Protein AF-A0A7X3GB53-F1 (afdb_monomer_lite)

pLDDT: mean 71.59, std 7.23, range [51.38, 85.38]

Foldseek 3Di:
DVVVLVVLLVVLLVVLLVVLVVVLVVVLVVCVVVVPDPPVSVVVSVVCCVVRSVVSSVVSSVVVVVD

InterPro domains:
  IPR025134 Protein of unknown function DUF4059 [PF13268] (1-67)

Structure (mmCIF, N/CA/C/O backbone):
data_AF-A0A7X3GB53-F1
#
_entry.id   AF-A0A7X3GB53-F1
#
loop_
_atom_site.group_PDB
_atom_site.id
_atom_site.type_symbol
_atom_site.label_atom_id
_atom_site.label_alt_id
_atom_site.label_comp_id
_atom_site.label_asym_id
_atom_site.label_entity_id
_atom_site.label_seq_id
_atom_site.pdbx_PDB_ins_code
_atom_site.Cartn_x
_atom_site.Cartn_y
_atom_site.Cartn_z
_atom_site.occupancy
_atom_site.B_iso_or_equiv
_atom_site.auth_seq_id
_atom_site.auth_comp_id
_atom_site.auth_asym_id
_atom_site.auth_atom_id
_atom_site.pdbx_PDB_model_num
ATOM 1 N N . MET A 1 1 ? 22.009 -3.475 -15.284 1.00 64.69 1 MET A N 1
ATOM 2 C CA . MET A 1 1 ? 21.353 -4.534 -14.485 1.00 64.69 1 MET A CA 1
ATOM 3 C C . MET A 1 1 ? 20.941 -4.072 -13.092 1.00 6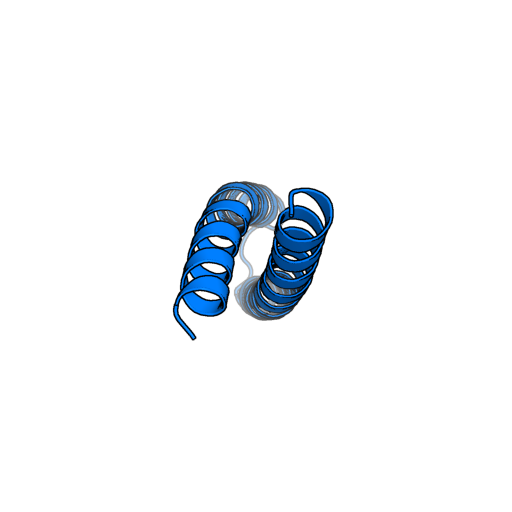4.69 1 MET A C 1
ATOM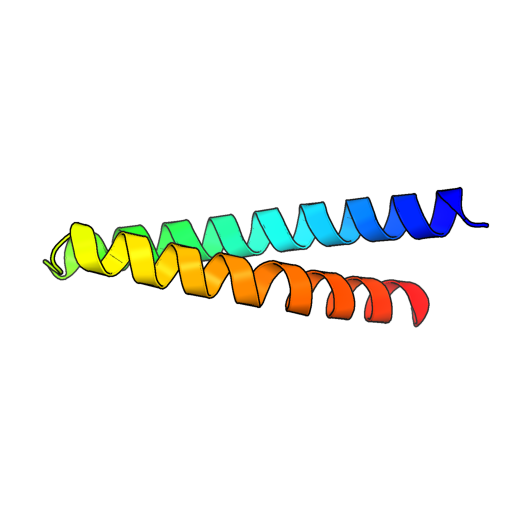 5 O O . MET A 1 1 ? 19.749 -4.076 -12.832 1.00 64.69 1 MET A O 1
ATOM 9 N N . LEU A 1 2 ? 21.857 -3.627 -12.218 1.00 70.38 2 LEU A N 1
ATOM 10 C CA . LEU A 1 2 ? 21.503 -3.237 -10.838 1.00 70.38 2 LEU A CA 1
ATOM 11 C C . LEU A 1 2 ? 20.407 -2.152 -10.771 1.00 70.38 2 LEU A C 1
ATOM 13 O O . LEU A 1 2 ? 19.443 -2.291 -10.030 1.00 70.38 2 LEU A O 1
ATOM 17 N N . ALA A 1 3 ? 20.510 -1.113 -11.606 1.00 71.38 3 ALA A N 1
ATOM 18 C CA . ALA A 1 3 ? 19.529 -0.026 -11.650 1.00 71.38 3 ALA A CA 1
ATOM 19 C C . ALA A 1 3 ? 18.126 -0.479 -12.101 1.00 71.38 3 ALA A C 1
ATOM 21 O O . ALA A 1 3 ? 17.133 0.056 -11.623 1.00 71.38 3 ALA A O 1
ATOM 22 N N . GLN A 1 4 ? 18.032 -1.483 -12.981 1.00 70.06 4 GLN A N 1
ATOM 23 C CA . GLN A 1 4 ? 16.746 -2.038 -13.421 1.00 70.06 4 GLN A CA 1
ATOM 24 C C . GLN A 1 4 ? 16.093 -2.874 -12.317 1.00 70.06 4 GLN A C 1
ATOM 26 O O . GLN A 1 4 ? 14.907 -2.715 -12.060 1.00 70.06 4 GLN A O 1
ATOM 31 N N . MET A 1 5 ? 16.876 -3.700 -11.618 1.00 72.94 5 MET A N 1
ATOM 32 C CA . MET A 1 5 ? 16.406 -4.462 -10.452 1.00 72.94 5 MET A CA 1
ATOM 33 C C . MET A 1 5 ? 15.917 -3.533 -9.334 1.00 72.94 5 MET A C 1
ATOM 35 O O . MET A 1 5 ? 14.859 -3.756 -8.754 1.00 72.94 5 MET A O 1
ATOM 39 N N . LEU A 1 6 ? 16.647 -2.443 -9.082 1.00 71.81 6 LEU A N 1
ATOM 40 C CA . LEU A 1 6 ? 16.259 -1.442 -8.093 1.00 71.81 6 LEU A CA 1
ATOM 41 C C . LEU A 1 6 ? 14.980 -0.693 -8.506 1.00 71.81 6 LEU A C 1
ATOM 43 O O . LEU A 1 6 ? 14.112 -0.457 -7.671 1.00 71.81 6 LEU A O 1
ATOM 47 N N . MET A 1 7 ? 14.840 -0.347 -9.789 1.00 77.69 7 MET A N 1
ATOM 48 C CA . MET A 1 7 ? 13.639 0.307 -10.317 1.00 77.69 7 MET A CA 1
ATOM 49 C C . MET A 1 7 ? 12.402 -0.597 -10.201 1.00 77.69 7 MET A C 1
ATOM 51 O O . MET A 1 7 ? 11.357 -0.131 -9.749 1.00 77.69 7 MET A O 1
ATOM 55 N N . LEU A 1 8 ? 12.533 -1.885 -10.539 1.00 76.62 8 LEU A N 1
ATOM 56 C CA . LEU A 1 8 ? 11.466 -2.881 -10.386 1.00 76.62 8 LEU A CA 1
ATOM 57 C C . LEU A 1 8 ? 11.060 -3.054 -8.919 1.00 76.62 8 LEU A C 1
ATOM 59 O O . LEU A 1 8 ? 9.870 -3.065 -8.613 1.00 76.62 8 LEU A O 1
ATOM 63 N N . TYR A 1 9 ? 12.036 -3.106 -8.008 1.00 75.44 9 TYR A N 1
ATOM 64 C CA . TYR A 1 9 ? 11.778 -3.152 -6.570 1.00 75.44 9 TYR A CA 1
ATOM 65 C C . TYR A 1 9 ? 11.055 -1.895 -6.068 1.00 75.44 9 TYR A C 1
ATOM 67 O O . TYR A 1 9 ? 10.103 -1.992 -5.299 1.00 75.44 9 TYR A O 1
ATOM 75 N N . PHE A 1 10 ? 11.454 -0.699 -6.511 1.00 77.12 10 PHE A N 1
ATOM 76 C CA . PHE A 1 10 ? 10.748 0.523 -6.122 1.00 77.12 10 PHE A CA 1
ATOM 77 C C . PHE A 1 10 ? 9.320 0.564 -6.670 1.00 77.12 10 PHE A C 1
ATOM 79 O O . PHE A 1 10 ? 8.420 0.994 -5.951 1.00 77.12 10 PHE A O 1
ATOM 86 N N . GLN A 1 11 ? 9.083 0.082 -7.894 1.00 78.94 11 GLN A N 1
ATOM 87 C CA . GLN A 1 11 ? 7.729 -0.043 -8.441 1.00 78.94 11 GLN A CA 1
ATOM 88 C C . GLN A 1 11 ? 6.882 -1.040 -7.644 1.00 78.94 11 GLN A C 1
ATOM 90 O O . GLN A 1 11 ? 5.763 -0.702 -7.256 1.00 78.94 11 GLN A O 1
ATOM 95 N N . SER A 1 12 ? 7.409 -2.231 -7.341 1.00 76.31 12 SER A N 1
ATOM 96 C CA . SER A 1 12 ? 6.688 -3.228 -6.541 1.00 76.31 12 SER A CA 1
ATOM 97 C C . SER A 1 12 ? 6.398 -2.722 -5.130 1.00 76.31 12 SER A C 1
ATOM 99 O O . SER A 1 12 ? 5.296 -2.921 -4.617 1.00 76.31 12 SER A O 1
ATOM 101 N N . LEU A 1 13 ? 7.347 -2.012 -4.521 1.00 76.06 13 LEU A N 1
ATOM 102 C CA . LEU A 1 13 ? 7.206 -1.416 -3.197 1.00 76.06 13 LEU A CA 1
ATOM 103 C C . LEU A 1 13 ? 6.143 -0.310 -3.176 1.00 76.06 13 LEU A C 1
ATOM 105 O O . LEU A 1 13 ? 5.360 -0.223 -2.232 1.00 76.06 13 LEU A O 1
ATOM 109 N N . LEU A 1 14 ? 6.068 0.512 -4.225 1.00 81.31 14 LEU A N 1
ATOM 110 C CA . LEU A 1 14 ? 5.062 1.571 -4.340 1.00 81.31 14 LEU A CA 1
ATOM 111 C C . L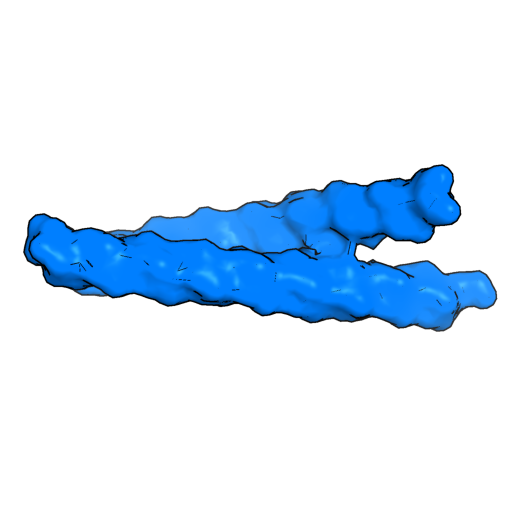EU A 1 14 ? 3.655 0.977 -4.524 1.00 81.31 14 LEU A C 1
ATOM 113 O O . LEU A 1 14 ? 2.715 1.397 -3.848 1.00 81.31 14 LEU A O 1
ATOM 117 N N . VAL A 1 15 ? 3.519 -0.051 -5.368 1.00 79.56 15 VAL A N 1
ATOM 118 C CA . VAL A 1 15 ? 2.243 -0.753 -5.597 1.00 79.56 15 VAL A CA 1
ATOM 119 C C . VAL A 1 15 ? 1.755 -1.452 -4.327 1.00 79.56 15 VAL A C 1
ATOM 121 O O . VAL A 1 15 ? 0.593 -1.306 -3.942 1.00 79.56 15 VAL A O 1
ATOM 124 N N . THR A 1 16 ? 2.637 -2.184 -3.645 1.00 77.69 16 THR A N 1
ATOM 125 C CA . THR A 1 16 ? 2.293 -2.894 -2.402 1.00 77.69 16 THR A CA 1
ATOM 126 C C . THR A 1 16 ? 1.977 -1.931 -1.262 1.00 77.69 16 THR A C 1
ATOM 128 O O . THR A 1 16 ? 0.999 -2.143 -0.549 1.00 77.69 16 THR A O 1
ATOM 131 N N . SER A 1 17 ? 2.725 -0.832 -1.140 1.00 77.00 17 SER A N 1
ATOM 132 C CA . SER A 1 17 ? 2.433 0.261 -0.205 1.00 77.00 17 SER A CA 1
ATOM 133 C C . SER A 1 17 ? 1.033 0.844 -0.421 1.00 77.00 17 SER A C 1
ATOM 135 O O . SER A 1 17 ? 0.257 0.931 0.530 1.00 77.00 17 SER A O 1
ATOM 137 N N . LEU A 1 18 ? 0.667 1.172 -1.666 1.00 84.12 18 LEU A N 1
ATOM 138 C CA . LEU A 1 18 ? -0.663 1.697 -1.999 1.00 84.12 18 LEU A CA 1
ATOM 139 C C . LEU A 1 18 ? -1.782 0.706 -1.653 1.00 84.12 18 LEU A C 1
ATOM 141 O O . LEU A 1 18 ? -2.774 1.096 -1.038 1.00 84.12 18 LEU A O 1
ATOM 145 N N . LEU A 1 19 ? -1.616 -0.572 -2.003 1.00 82.06 19 LEU A N 1
ATOM 146 C CA . LEU A 1 19 ? -2.588 -1.624 -1.684 1.00 82.06 19 LEU A CA 1
ATOM 147 C C . LEU A 1 19 ? -2.787 -1.789 -0.175 1.00 82.06 19 LEU A C 1
ATOM 14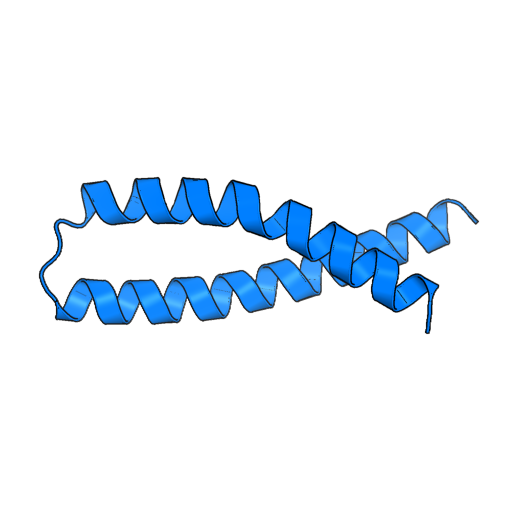9 O O . LEU A 1 19 ? -3.924 -1.830 0.301 1.00 82.06 19 LEU A O 1
ATOM 153 N N . VAL A 1 20 ? -1.691 -1.847 0.585 1.00 80.50 20 VAL A N 1
ATOM 154 C CA . VAL A 1 20 ? -1.744 -1.964 2.047 1.00 80.50 20 VAL A CA 1
ATOM 155 C C . VAL A 1 20 ? -2.345 -0.707 2.671 1.00 80.50 20 VAL A C 1
ATOM 157 O O . VAL A 1 20 ? -3.101 -0.822 3.630 1.00 80.50 20 VAL A O 1
ATOM 160 N N . LEU A 1 21 ? -2.091 0.480 2.116 1.00 82.50 21 LEU A N 1
ATOM 161 C CA . LEU A 1 21 ? -2.691 1.726 2.591 1.00 82.50 21 LEU A CA 1
ATOM 162 C C . LEU A 1 21 ? -4.211 1.719 2.389 1.00 82.50 21 LEU A C 1
ATOM 164 O O . LEU A 1 21 ? -4.944 2.034 3.325 1.00 82.50 21 LEU A O 1
ATOM 168 N N . ILE A 1 22 ? -4.700 1.291 1.222 1.00 85.38 22 ILE A N 1
ATOM 169 C CA . ILE A 1 22 ? -6.142 1.162 0.950 1.00 85.38 22 ILE A CA 1
ATOM 170 C C . ILE A 1 22 ? -6.793 0.173 1.927 1.00 85.38 22 ILE A C 1
ATOM 172 O O . ILE A 1 22 ? -7.820 0.489 2.535 1.00 85.38 22 ILE A O 1
ATOM 176 N N . LEU A 1 23 ? -6.179 -0.997 2.127 1.00 80.19 23 LEU A N 1
ATOM 177 C CA . LEU A 1 23 ? -6.659 -1.992 3.091 1.00 80.19 23 LEU A CA 1
ATOM 178 C C . LEU A 1 23 ? -6.629 -1.446 4.524 1.00 80.19 23 LEU A C 1
ATOM 180 O O . LEU A 1 23 ? -7.611 -1.571 5.253 1.00 80.19 23 LEU A O 1
ATOM 184 N N . GLY A 1 24 ? -5.540 -0.792 4.920 1.00 76.94 24 GLY A N 1
ATOM 185 C CA . GLY A 1 24 ? -5.380 -0.179 6.235 1.00 76.94 24 GLY A CA 1
ATOM 186 C C .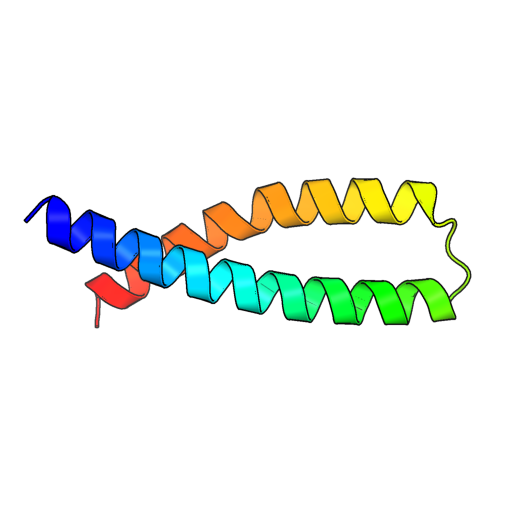 GLY A 1 24 ? -6.440 0.886 6.510 1.00 76.94 24 GLY A C 1
ATOM 187 O O . GLY A 1 24 ? -7.026 0.896 7.591 1.00 76.94 24 GLY A O 1
ATOM 188 N N . VAL A 1 25 ? -6.755 1.729 5.523 1.00 81.38 25 VAL A N 1
ATOM 189 C CA . VAL A 1 25 ? -7.838 2.719 5.610 1.00 81.38 25 VAL A CA 1
ATOM 190 C C . VAL A 1 25 ? -9.195 2.028 5.755 1.00 81.38 25 VAL A C 1
ATOM 192 O O . VAL A 1 25 ? -9.968 2.399 6.639 1.00 81.38 25 VAL A O 1
ATOM 195 N N . TYR A 1 26 ? -9.472 0.990 4.961 1.00 80.81 26 TYR A N 1
ATOM 196 C CA . TYR A 1 26 ? -10.714 0.219 5.064 1.00 80.81 26 TYR A CA 1
ATOM 197 C C . TYR A 1 26 ? -10.910 -0.383 6.467 1.00 80.81 26 TYR A C 1
ATOM 199 O O . TYR A 1 26 ? -11.954 -0.181 7.094 1.00 80.81 26 TYR A O 1
ATOM 207 N N . TYR A 1 27 ? -9.890 -1.059 7.003 1.00 74.75 27 TYR A N 1
ATOM 208 C CA . TYR A 1 27 ? -9.944 -1.640 8.348 1.00 74.75 27 TYR A CA 1
ATOM 209 C C . TYR A 1 27 ? -9.999 -0.578 9.449 1.00 74.75 27 TYR A C 1
ATOM 211 O O . TYR A 1 27 ? -10.680 -0.782 10.454 1.00 74.75 27 TYR A O 1
ATOM 219 N N . TYR A 1 28 ? -9.347 0.571 9.260 1.00 72.94 28 TYR A N 1
ATOM 220 C CA . TYR A 1 28 ? -9.420 1.694 10.193 1.00 72.94 28 TYR A CA 1
ATOM 221 C C . TYR A 1 28 ? -10.843 2.258 10.298 1.00 72.94 28 TYR A C 1
ATOM 223 O O . TYR A 1 28 ? -11.353 2.432 11.408 1.00 72.94 28 TYR A O 1
ATOM 231 N N . PHE A 1 29 ? -11.517 2.485 9.164 1.00 74.62 29 PHE A N 1
ATOM 232 C CA . PHE A 1 29 ? -12.918 2.921 9.143 1.00 74.62 29 PHE A CA 1
ATOM 233 C C . PHE A 1 29 ? -13.852 1.871 9.759 1.00 74.62 29 PHE A C 1
ATOM 235 O O . PHE A 1 29 ? -14.723 2.217 10.561 1.00 74.62 29 PHE A O 1
ATOM 242 N N . GLN A 1 30 ? -13.640 0.586 9.454 1.00 72.44 30 GLN A N 1
ATOM 243 C CA . GLN A 1 30 ? -14.429 -0.500 10.040 1.00 72.44 30 GLN A CA 1
ATOM 244 C C . GLN A 1 30 ? -14.220 -0.607 11.566 1.00 72.44 30 GLN A C 1
ATOM 246 O O . GLN A 1 30 ? -15.172 -0.843 12.311 1.00 72.44 30 GLN A O 1
ATOM 251 N N . GLY A 1 31 ? -12.992 -0.392 12.042 1.00 66.19 31 GLY A N 1
ATOM 252 C CA . GLY A 1 31 ? -12.634 -0.381 13.460 1.00 66.19 31 GLY A CA 1
ATOM 253 C C . GLY A 1 31 ? -13.251 0.773 14.242 1.00 66.19 31 GLY A C 1
ATOM 254 O O . GLY A 1 31 ? -13.771 0.573 15.341 1.00 66.19 31 GLY A O 1
ATOM 255 N N . LEU A 1 32 ? -13.270 1.966 13.640 1.00 65.81 32 LEU A N 1
ATOM 256 C CA . LEU A 1 32 ? -13.935 3.144 14.200 1.00 65.81 32 LEU A CA 1
ATOM 257 C C . LEU A 1 32 ? -15.436 2.908 14.402 1.00 65.81 32 LEU A C 1
ATOM 259 O O . LEU A 1 32 ? -15.981 3.308 15.428 1.00 65.81 32 LEU A O 1
ATOM 263 N N . SER A 1 33 ? -16.085 2.213 13.461 1.00 65.25 33 SER A N 1
ATOM 264 C CA . SER A 1 33 ? -17.508 1.867 13.554 1.00 65.25 33 SER A CA 1
ATOM 265 C C . SER A 1 33 ? -17.825 0.872 14.677 1.00 65.25 33 SER A C 1
ATOM 267 O O . SER A 1 33 ? -18.975 0.808 15.106 1.00 65.25 33 SER A O 1
ATOM 269 N N . LYS A 1 34 ? -16.845 0.088 15.146 1.00 67.12 34 LYS A N 1
ATOM 270 C CA . LYS A 1 34 ? -17.022 -0.934 16.194 1.00 67.12 34 LYS A CA 1
ATOM 271 C C . LYS A 1 34 ? -16.674 -0.444 17.607 1.00 67.12 34 LYS A C 1
ATOM 273 O O . LYS A 1 34 ? -16.784 -1.220 18.549 1.00 67.12 34 LYS A O 1
ATOM 278 N N . GLY A 1 35 ? -16.271 0.820 17.773 1.00 58.06 35 GLY A N 1
ATOM 279 C CA . GLY A 1 35 ? -16.001 1.407 19.094 1.00 58.06 35 GLY A CA 1
ATOM 280 C C . GLY A 1 35 ? -14.727 0.898 19.781 1.00 58.06 35 GLY A C 1
ATOM 281 O O . GLY A 1 35 ? -14.596 1.026 20.994 1.00 58.06 35 GLY A O 1
ATOM 282 N N . ILE A 1 36 ? -13.785 0.326 19.025 1.00 61.50 36 ILE A N 1
ATOM 283 C CA . ILE A 1 36 ? -12.509 -0.174 19.556 1.00 61.50 36 ILE A CA 1
ATOM 284 C C . ILE A 1 36 ? -11.640 1.019 19.986 1.00 61.50 36 ILE A C 1
ATOM 286 O O . ILE A 1 36 ? -11.539 2.017 19.265 1.00 61.50 36 ILE A O 1
ATOM 290 N N . GLU A 1 37 ? -11.002 0.936 21.159 1.00 58.31 37 GLU A N 1
ATOM 291 C CA . GLU A 1 37 ? -10.112 1.987 21.660 1.00 58.31 37 GLU A CA 1
ATOM 292 C C . GLU A 1 37 ? -9.037 2.352 20.619 1.00 58.31 37 GLU A C 1
ATOM 294 O O . GLU A 1 37 ? -8.198 1.541 20.218 1.00 58.31 37 GLU A O 1
ATOM 299 N N . LYS A 1 38 ? -9.035 3.622 20.189 1.00 57.69 38 LYS A N 1
ATOM 300 C CA . LYS A 1 38 ? -8.194 4.141 19.090 1.00 57.69 38 LYS A CA 1
ATOM 301 C C . LYS A 1 38 ? -6.684 3.942 19.292 1.00 57.69 38 LYS A C 1
ATOM 303 O O . LYS A 1 38 ? -5.917 4.091 18.338 1.00 57.69 38 LYS A O 1
ATOM 308 N N . ARG A 1 39 ? -6.234 3.680 20.523 1.00 58.12 39 ARG A N 1
ATOM 309 C CA . ARG A 1 39 ? -4.811 3.636 20.890 1.00 58.12 39 ARG A CA 1
ATOM 310 C C . ARG A 1 39 ? -4.174 2.279 20.585 1.00 58.12 39 ARG A C 1
ATOM 312 O O . ARG A 1 39 ? -3.083 2.248 20.017 1.00 58.12 39 ARG A O 1
ATOM 319 N N . THR A 1 40 ? -4.875 1.196 20.897 1.00 60.66 40 THR A N 1
ATOM 320 C CA . THR A 1 40 ? -4.452 -0.194 20.662 1.00 60.66 40 THR A CA 1
ATOM 321 C C . THR A 1 40 ? -4.475 -0.511 19.169 1.00 60.66 40 THR A C 1
ATOM 323 O O . THR A 1 40 ? -3.477 -0.971 18.618 1.00 60.66 40 THR A O 1
ATOM 326 N N . MET A 1 41 ? -5.536 -0.086 18.473 1.00 62.31 41 MET A N 1
ATOM 327 C CA . MET A 1 41 ? -5.673 -0.279 17.024 1.00 62.31 41 MET A CA 1
ATOM 328 C C . MET A 1 41 ? -4.550 0.367 16.203 1.00 62.31 41 MET A C 1
ATOM 330 O O . MET A 1 41 ? -4.103 -0.198 15.210 1.00 62.31 41 MET A O 1
ATOM 334 N N . ARG A 1 42 ? -4.058 1.546 16.605 1.00 64.56 42 ARG A N 1
ATOM 335 C CA . ARG A 1 42 ? -2.972 2.228 15.881 1.00 64.56 42 ARG A CA 1
ATOM 336 C C . ARG A 1 42 ? -1.651 1.466 15.935 1.00 64.56 42 ARG A C 1
ATOM 338 O O . ARG A 1 42 ? -0.946 1.449 14.933 1.00 64.56 42 ARG A O 1
ATOM 345 N N . HIS A 1 43 ? -1.319 0.864 17.077 1.00 66.50 43 HIS A N 1
ATOM 346 C CA . HIS A 1 43 ? -0.051 0.154 17.251 1.00 66.50 43 HIS A CA 1
ATOM 347 C C . HIS A 1 43 ? -0.070 -1.190 16.527 1.00 66.50 43 HIS A C 1
ATOM 349 O O . HIS A 1 43 ? 0.873 -1.498 15.804 1.00 66.50 43 HIS A O 1
ATOM 355 N N . GLU A 1 44 ? -1.163 -1.944 16.643 1.00 67.12 44 GLU A N 1
ATOM 356 C CA . GLU A 1 44 ? -1.317 -3.226 15.949 1.00 67.12 44 GLU A CA 1
ATOM 357 C C . GLU A 1 44 ? -1.304 -3.056 14.430 1.00 67.12 44 GLU A C 1
ATOM 359 O O . GLU A 1 44 ? -0.589 -3.779 13.738 1.00 67.12 44 GLU A O 1
ATOM 364 N N . VAL A 1 45 ? -2.014 -2.050 13.904 1.00 70.06 45 VAL A N 1
ATOM 365 C CA . VAL A 1 45 ? -2.016 -1.758 12.464 1.00 70.06 45 VAL A CA 1
ATOM 366 C C . VAL A 1 45 ? -0.634 -1.311 11.990 1.00 70.06 45 VAL A C 1
ATOM 368 O O . VAL A 1 45 ? -0.207 -1.741 10.922 1.00 70.06 45 VAL A O 1
ATOM 371 N N . LEU A 1 46 ? 0.103 -0.508 12.766 1.00 69.31 46 LEU A N 1
ATOM 372 C CA . LEU A 1 46 ? 1.474 -0.111 12.416 1.00 69.31 46 LEU A CA 1
ATOM 373 C C . LEU A 1 46 ? 2.427 -1.306 12.376 1.00 69.31 46 LEU A C 1
ATOM 375 O O . LEU A 1 46 ? 3.179 -1.444 11.414 1.00 69.31 46 LEU A O 1
ATOM 379 N N . ILE A 1 47 ? 2.378 -2.174 13.387 1.00 75.56 47 ILE A N 1
ATOM 380 C CA . ILE A 1 47 ? 3.232 -3.365 13.471 1.00 75.56 47 ILE A CA 1
ATOM 381 C C . ILE A 1 47 ? 2.897 -4.336 12.334 1.00 75.56 47 ILE A C 1
ATOM 383 O O . ILE A 1 47 ? 3.799 -4.787 11.627 1.00 75.56 47 ILE A O 1
ATOM 387 N N . ALA A 1 48 ? 1.608 -4.600 12.101 1.00 73.69 48 ALA A N 1
ATOM 388 C CA . ALA A 1 48 ? 1.156 -5.451 11.007 1.00 73.69 48 ALA A CA 1
ATOM 389 C C . ALA A 1 48 ? 1.565 -4.874 9.646 1.00 73.69 48 ALA A C 1
ATOM 391 O O . ALA A 1 48 ? 2.121 -5.593 8.824 1.00 73.69 48 ALA A O 1
ATOM 392 N N . SER A 1 49 ? 1.383 -3.572 9.419 1.00 68.56 49 SER A N 1
ATOM 393 C CA . SER A 1 49 ? 1.785 -2.923 8.163 1.00 68.56 49 SER A CA 1
ATOM 394 C C . SER A 1 49 ? 3.300 -2.985 7.957 1.00 68.56 49 SER A C 1
ATOM 396 O O . SER A 1 49 ? 3.759 -3.302 6.863 1.00 68.56 49 SER A O 1
ATOM 398 N N . CYS A 1 50 ? 4.087 -2.750 9.010 1.00 73.62 50 CYS A N 1
ATOM 399 C CA . CYS A 1 50 ? 5.549 -2.787 8.952 1.00 73.62 50 CYS A CA 1
ATOM 400 C C . CYS A 1 50 ? 6.093 -4.191 8.630 1.00 73.62 50 CYS A C 1
ATOM 402 O O . CYS A 1 50 ? 7.118 -4.309 7.968 1.00 73.62 50 CYS A O 1
ATOM 404 N N . LEU A 1 51 ? 5.395 -5.252 9.046 1.00 77.50 51 LEU A N 1
ATOM 405 C CA . LEU A 1 51 ? 5.750 -6.636 8.712 1.00 77.50 51 LEU A CA 1
ATOM 406 C C . LEU A 1 51 ? 5.231 -7.060 7.331 1.00 77.50 51 LEU A C 1
ATOM 408 O O . LEU A 1 51 ? 5.945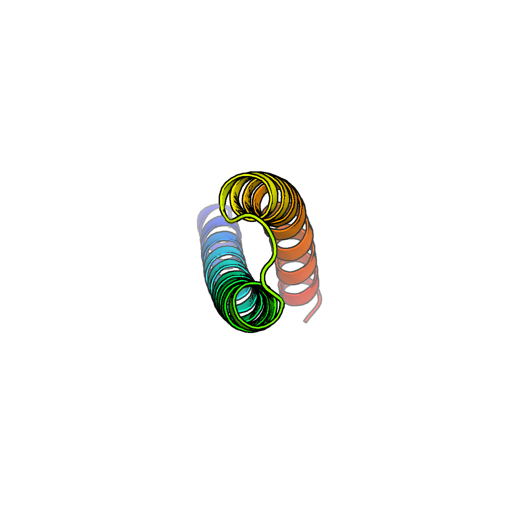 -7.712 6.573 1.00 77.50 51 LEU A O 1
ATOM 412 N N . VAL A 1 52 ? 4.001 -6.683 6.984 1.00 75.56 52 VAL A N 1
ATOM 413 C CA . VAL A 1 52 ? 3.319 -7.133 5.762 1.00 75.56 52 VAL A CA 1
ATOM 414 C C . VAL A 1 52 ? 3.884 -6.452 4.513 1.00 75.56 52 VAL A C 1
ATOM 416 O O . VAL A 1 52 ? 4.086 -7.127 3.506 1.00 75.56 52 VAL A O 1
ATOM 419 N N . ILE A 1 53 ? 4.190 -5.149 4.567 1.00 74.00 53 ILE A N 1
ATOM 420 C CA . ILE A 1 53 ? 4.703 -4.381 3.417 1.00 74.00 53 ILE A CA 1
ATOM 421 C C . ILE A 1 53 ? 6.004 -4.973 2.839 1.00 74.00 53 ILE A C 1
ATOM 423 O O . ILE A 1 53 ? 6.029 -5.236 1.636 1.00 74.00 53 ILE A O 1
ATOM 427 N N . PRO A 1 54 ? 7.075 -5.225 3.618 1.00 72.69 54 PRO A N 1
ATOM 428 C CA . PRO A 1 54 ? 8.305 -5.786 3.063 1.00 72.69 54 PRO A CA 1
ATOM 429 C C . PRO A 1 54 ? 8.104 -7.204 2.515 1.00 72.69 54 PRO A C 1
ATOM 431 O O . PRO A 1 54 ? 8.605 -7.501 1.433 1.00 72.69 54 PRO A O 1
ATOM 434 N N . ILE A 1 55 ? 7.322 -8.056 3.190 1.00 76.88 55 ILE A N 1
ATOM 435 C CA . ILE A 1 55 ? 7.048 -9.430 2.732 1.00 76.88 55 ILE A CA 1
ATOM 436 C C . ILE A 1 55 ? 6.303 -9.419 1.390 1.00 76.88 55 ILE A C 1
ATOM 438 O O . ILE A 1 55 ? 6.708 -10.102 0.448 1.00 76.88 55 ILE A O 1
ATOM 442 N N . PHE A 1 56 ? 5.249 -8.607 1.270 1.00 71.75 56 PHE A N 1
ATOM 443 C CA . PHE A 1 56 ? 4.509 -8.475 0.015 1.00 71.75 56 PHE A CA 1
ATOM 444 C C . PHE A 1 56 ? 5.339 -7.805 -1.080 1.00 71.75 56 PHE A C 1
ATOM 446 O O . PHE A 1 56 ? 5.243 -8.214 -2.235 1.00 71.75 56 PHE A O 1
ATOM 453 N N . SER A 1 57 ? 6.183 -6.826 -0.744 1.00 66.69 57 SER A N 1
ATOM 454 C CA . SER A 1 57 ? 7.079 -6.185 -1.713 1.00 66.69 57 SER A CA 1
ATOM 455 C C . SER A 1 57 ? 8.043 -7.195 -2.346 1.00 66.69 57 SER A C 1
ATOM 457 O O . SER A 1 57 ? 8.185 -7.218 -3.570 1.00 66.69 57 SER A O 1
ATOM 459 N N . PHE A 1 58 ? 8.634 -8.093 -1.546 1.00 71.69 58 PHE A N 1
ATOM 460 C CA . PHE A 1 58 ? 9.476 -9.177 -2.064 1.00 71.69 58 PHE A CA 1
ATOM 461 C C . PHE A 1 58 ? 8.688 -10.183 -2.912 1.00 71.69 58 PHE A C 1
ATOM 463 O O . PHE A 1 58 ? 9.180 -10.604 -3.958 1.00 71.69 58 PHE A O 1
ATOM 470 N N . ALA A 1 59 ? 7.464 -10.538 -2.509 1.00 74.44 59 ALA A N 1
ATOM 471 C CA . ALA A 1 59 ? 6.612 -11.446 -3.279 1.00 74.44 59 ALA A CA 1
ATOM 472 C C . ALA A 1 59 ? 6.211 -10.861 -4.647 1.00 74.44 59 ALA A C 1
ATOM 474 O O . ALA A 1 59 ? 6.250 -11.563 -5.657 1.00 74.44 59 ALA A O 1
ATOM 475 N N . VAL A 1 60 ? 5.878 -9.566 -4.705 1.00 71.69 60 VAL A N 1
ATOM 476 C CA . VAL A 1 60 ? 5.562 -8.876 -5.966 1.00 71.69 60 VAL A CA 1
ATOM 477 C C . VAL A 1 60 ? 6.807 -8.725 -6.838 1.00 71.69 60 VAL A C 1
ATOM 479 O O . VAL A 1 60 ? 6.724 -8.950 -8.042 1.00 71.69 60 VAL A O 1
ATOM 482 N N . MET A 1 61 ? 7.971 -8.418 -6.255 1.00 72.00 61 MET A N 1
ATOM 483 C CA . MET A 1 61 ? 9.232 -8.399 -7.003 1.00 72.00 61 MET A CA 1
ATOM 484 C C . MET A 1 61 ? 9.539 -9.775 -7.616 1.00 72.00 61 MET A C 1
ATOM 486 O O . MET A 1 61 ? 9.921 -9.848 -8.779 1.00 72.00 61 MET A O 1
ATOM 490 N N . ALA A 1 62 ? 9.331 -10.864 -6.868 1.00 68.69 62 ALA A N 1
ATOM 491 C CA . ALA A 1 62 ? 9.514 -12.222 -7.378 1.00 68.69 62 ALA A CA 1
ATOM 492 C C . ALA A 1 62 ? 8.550 -12.542 -8.534 1.00 68.69 62 ALA A C 1
ATOM 494 O O . ALA A 1 62 ? 8.978 -13.104 -9.538 1.00 68.69 62 ALA A O 1
ATOM 495 N N . LEU A 1 63 ? 7.280 -12.136 -8.438 1.00 66.56 63 LEU A N 1
ATOM 496 C CA . LEU A 1 63 ? 6.309 -12.290 -9.528 1.00 66.56 63 LEU A CA 1
ATOM 497 C C . LEU A 1 63 ? 6.704 -11.504 -10.787 1.00 66.56 63 LEU A C 1
ATOM 499 O O . LEU A 1 63 ? 6.606 -12.051 -11.880 1.00 66.56 63 LEU A O 1
ATOM 503 N N . LEU A 1 64 ? 7.189 -10.267 -10.637 1.00 65.50 64 LEU A N 1
ATOM 504 C CA . LEU A 1 64 ? 7.649 -9.420 -11.750 1.00 65.50 64 LEU A CA 1
ATOM 505 C C . LEU A 1 64 ? 8.944 -9.903 -12.414 1.00 65.50 64 LEU A C 1
ATOM 507 O O . LEU A 1 64 ? 9.272 -9.448 -13.499 1.00 65.50 64 LEU A O 1
ATOM 511 N N . ILE A 1 65 ? 9.727 -10.748 -11.741 1.00 65.88 65 ILE A N 1
ATOM 512 C CA . ILE A 1 65 ? 10.930 -11.360 -12.324 1.00 65.88 65 ILE A CA 1
ATOM 513 C C . ILE A 1 65 ? 10.571 -12.648 -13.083 1.00 65.88 65 ILE A C 1
ATOM 515 O O . ILE A 1 65 ? 11.280 -13.026 -14.013 1.00 65.88 65 ILE A O 1
ATOM 519 N N . VAL A 1 66 ? 9.506 -13.340 -12.665 1.00 60.06 66 VAL A N 1
ATOM 520 C CA . VAL A 1 66 ? 9.063 -14.618 -13.250 1.00 60.06 66 VAL A CA 1
ATOM 521 C C . VAL A 1 66 ? 8.174 -14.425 -14.487 1.00 60.06 66 VAL A C 1
ATOM 523 O O . VAL A 1 66 ? 8.187 -15.292 -15.360 1.00 60.06 66 VAL A O 1
ATOM 526 N N . PHE A 1 67 ? 7.422 -13.324 -14.563 1.00 51.38 67 PHE A N 1
ATOM 527 C CA . PHE A 1 67 ? 6.617 -12.921 -15.726 1.00 51.38 67 PHE A CA 1
ATOM 528 C C . PHE A 1 67 ? 7.313 -11.837 -16.547 1.00 51.38 67 PHE A C 1
ATOM 530 O O . PHE A 1 67 ? 7.202 -11.899 -17.792 1.00 51.38 67 PHE A O 1
#

Secondary structure (DSSP, 8-state):
-HHHHHHHHHHHHHHHHHHHHHHHHHHHHHHHHTT--HHHHHHHHHHHHHHHHHHHHHHHHHHHHH-

Organism: NCBI:txid747656

Sequence (67 aa):
MLAQMLMLYFQSLLVTSLLVLILGVYYYFQGLSKGIEKRTMRHEVLIASCLVIPIFSFAVMALLIVF

Radius of gyration: 15.02 Å; chains: 1; bounding box: 39×19×37 Å